Protein AF-A0A9E5UAR4-F1 (afdb_monomer)

Nearest PDB structures (foldseek):
  2pl2-assembly1_B  TM=8.193E-01  e=3.394E-01  Thermus thermophilus HB27
  6af0-assembly1_A  TM=6.473E-01  e=3.768E-01  Thermothelomyces thermophilus ATCC 42464
  6gmh-assembly1_Q  TM=7.223E-01  e=1.320E+00  Homo sapiens
  7xn7-assembly1_q  TM=6.715E-01  e=1.189E+00  Komagataella phaffii
  8bda-assembly1_E  TM=6.659E-01  e=5.406E+00  Chlamydomonas reinhardtii

Structure (mmCIF, N/CA/C/O backbone):
data_AF-A0A9E5UAR4-F1
#
_entry.id   AF-A0A9E5UAR4-F1
#
loop_
_atom_site.group_PDB
_atom_site.id
_atom_site.type_symbol
_atom_site.label_atom_id
_atom_site.label_alt_id
_atom_site.label_comp_id
_atom_site.label_asym_id
_atom_site.label_entity_id
_atom_site.label_seq_id
_atom_site.pdbx_PDB_ins_code
_atom_site.Cartn_x
_atom_site.Cartn_y
_atom_site.Cartn_z
_atom_site.occupancy
_atom_site.B_iso_or_equiv
_atom_site.auth_seq_id
_atom_site.auth_comp_id
_atom_site.auth_asym_id
_atom_site.auth_atom_id
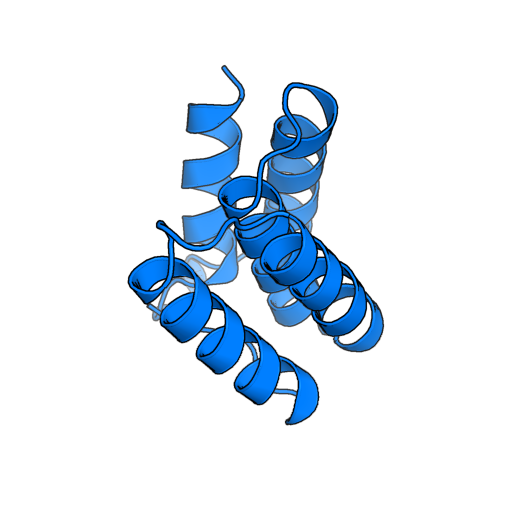_atom_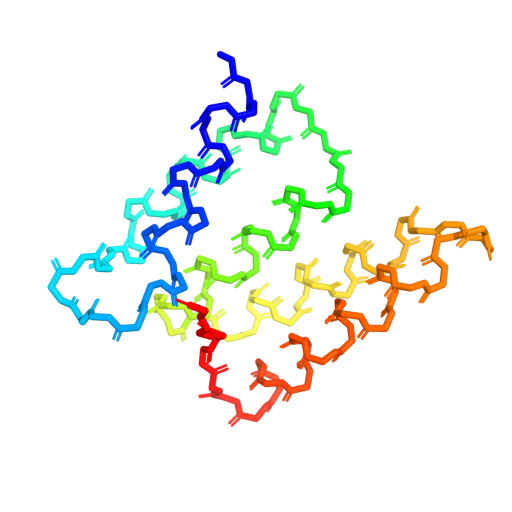site.pdbx_PDB_model_num
ATOM 1 N N . ASP A 1 1 ? 6.599 0.097 -18.003 1.00 87.50 1 ASP A N 1
ATOM 2 C CA . ASP A 1 1 ? 7.475 0.520 -16.909 1.00 87.50 1 ASP A CA 1
ATOM 3 C C . ASP A 1 1 ? 6.715 0.332 -15.601 1.00 87.50 1 ASP A C 1
ATOM 5 O O . ASP A 1 1 ? 5.673 0.969 -15.469 1.00 87.50 1 ASP A O 1
ATOM 9 N N . PRO A 1 2 ? 7.108 -0.622 -14.738 1.00 90.25 2 PRO A N 1
ATOM 10 C CA . PRO A 1 2 ? 6.403 -0.896 -13.486 1.00 90.25 2 PRO A CA 1
ATOM 11 C C . PRO A 1 2 ? 6.385 0.303 -12.533 1.00 90.25 2 PRO A C 1
ATOM 13 O O . PRO A 1 2 ? 5.361 0.523 -11.896 1.00 90.25 2 PRO A O 1
ATOM 16 N N . GLN A 1 3 ? 7.436 1.127 -12.522 1.00 95.81 3 GLN A N 1
ATOM 17 C CA . GLN A 1 3 ? 7.500 2.315 -11.674 1.00 95.81 3 GLN A CA 1
ATOM 18 C C . GLN A 1 3 ? 6.426 3.335 -12.063 1.00 95.81 3 GLN A C 1
ATOM 20 O O . GLN A 1 3 ? 5.627 3.731 -11.227 1.00 95.81 3 GLN A O 1
ATOM 25 N N . ALA A 1 4 ? 6.303 3.660 -13.353 1.00 95.88 4 ALA A N 1
ATOM 26 C CA . ALA A 1 4 ? 5.260 4.575 -13.823 1.00 95.88 4 ALA A CA 1
ATOM 27 C C . ALA A 1 4 ? 3.826 4.077 -13.539 1.00 95.88 4 ALA A 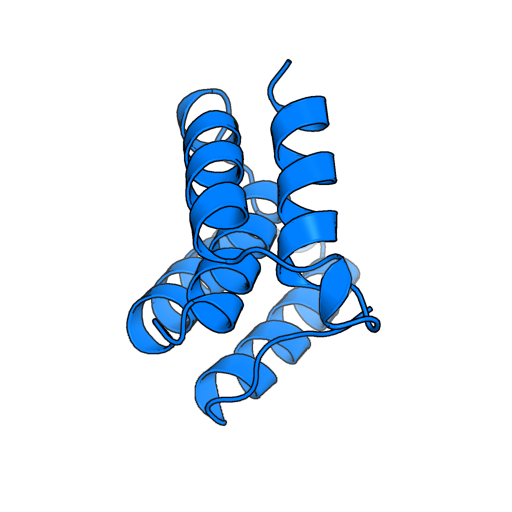C 1
ATOM 29 O O . ALA A 1 4 ? 2.921 4.885 -13.342 1.00 95.88 4 ALA A O 1
ATOM 30 N N . HIS A 1 5 ? 3.600 2.754 -13.528 1.00 94.50 5 HIS A N 1
ATOM 31 C CA . HIS A 1 5 ? 2.303 2.198 -13.119 1.00 94.50 5 HIS A CA 1
ATOM 32 C C . HIS A 1 5 ? 2.091 2.369 -11.613 1.00 94.50 5 HIS A C 1
ATOM 34 O O . HIS A 1 5 ? 0.996 2.734 -11.200 1.00 94.50 5 HIS A O 1
ATOM 40 N N . ASN A 1 6 ? 3.131 2.135 -10.814 1.00 97.81 6 ASN A N 1
ATOM 41 C CA . ASN A 1 6 ? 3.083 2.313 -9.372 1.00 97.81 6 ASN A CA 1
ATOM 42 C C . ASN A 1 6 ? 2.790 3.765 -8.981 1.00 97.81 6 ASN A C 1
ATOM 44 O O . ASN A 1 6 ? 1.841 4.017 -8.251 1.00 97.81 6 ASN A O 1
ATOM 48 N N . ASP A 1 7 ? 3.549 4.720 -9.515 1.00 96.75 7 ASP A N 1
ATOM 49 C CA . ASP A 1 7 ? 3.425 6.136 -9.152 1.00 96.75 7 ASP A CA 1
ATOM 50 C C . ASP A 1 7 ? 2.030 6.678 -9.499 1.00 96.75 7 ASP A C 1
ATOM 52 O O . ASP A 1 7 ? 1.422 7.420 -8.727 1.00 96.75 7 ASP A O 1
ATOM 56 N N . TYR A 1 8 ? 1.478 6.254 -10.642 1.00 97.31 8 TYR A N 1
ATOM 57 C CA . TYR A 1 8 ? 0.116 6.620 -11.020 1.00 97.31 8 TYR A CA 1
ATOM 58 C C . TYR A 1 8 ? -0.938 5.945 -10.134 1.00 97.31 8 TYR A C 1
ATOM 60 O O . TYR A 1 8 ? -1.925 6.579 -9.769 1.00 97.31 8 TYR A O 1
ATOM 68 N N . ALA A 1 9 ? -0.729 4.683 -9.747 1.00 97.94 9 ALA A N 1
ATOM 69 C CA . ALA A 1 9 ? -1.619 3.991 -8.821 1.00 97.94 9 ALA A CA 1
ATOM 70 C C . ALA A 1 9 ? -1.628 4.635 -7.429 1.00 97.94 9 ALA A C 1
ATOM 72 O O . ALA A 1 9 ? -2.703 4.773 -6.849 1.00 97.94 9 ALA A O 1
ATOM 73 N N . TRP A 1 10 ? -0.465 5.060 -6.924 1.00 98.12 10 TRP A N 1
ATOM 74 C CA . TRP A 1 10 ? -0.349 5.774 -5.651 1.00 98.12 10 TRP A CA 1
ATOM 75 C C . TRP A 1 10 ? -1.186 7.048 -5.677 1.00 98.12 10 TRP A C 1
ATOM 77 O O . TRP A 1 10 ? -2.091 7.196 -4.861 1.00 98.12 10 TRP A O 1
ATOM 87 N N . LEU A 1 11 ? -0.987 7.893 -6.696 1.00 97.25 11 LEU A N 1
ATOM 88 C CA . LEU A 1 11 ? -1.750 9.130 -6.880 1.00 97.25 11 LEU A CA 1
ATOM 89 C C . LEU A 1 11 ? -3.265 8.877 -6.871 1.00 97.25 11 LEU A C 1
ATOM 91 O O . LEU A 1 11 ? -4.009 9.545 -6.162 1.00 97.25 11 LEU A O 1
ATOM 95 N N . LEU A 1 12 ? -3.731 7.881 -7.626 1.00 97.81 12 LEU A N 1
ATOM 96 C CA . LEU A 1 12 ? -5.154 7.544 -7.702 1.00 97.81 12 LEU A CA 1
ATOM 97 C C . LEU A 1 12 ? -5.719 6.976 -6.388 1.00 97.81 12 LEU A C 1
ATOM 99 O O . LEU A 1 12 ? -6.936 6.995 -6.200 1.00 97.81 12 LEU A O 1
ATOM 103 N N . ALA A 1 13 ? -4.876 6.445 -5.503 1.00 9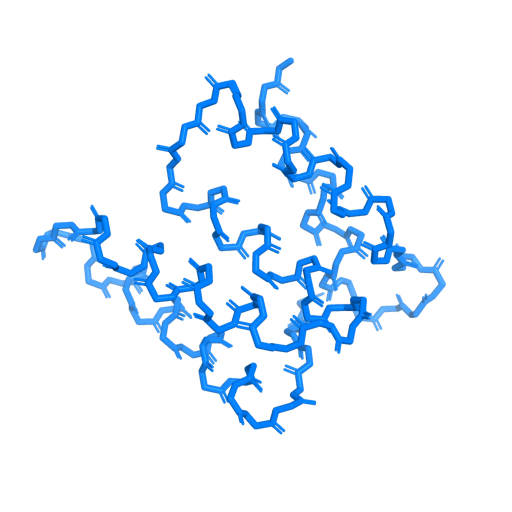7.62 13 ALA A N 1
ATOM 104 C CA . ALA A 1 13 ? -5.291 5.848 -4.239 1.00 97.62 13 ALA A CA 1
ATOM 105 C C . ALA A 1 13 ? -5.268 6.843 -3.070 1.00 97.62 13 ALA A C 1
ATOM 107 O O . ALA A 1 13 ? -6.171 6.816 -2.231 1.00 97.62 13 ALA A O 1
ATOM 108 N N . THR A 1 14 ? -4.251 7.704 -2.994 1.00 97.56 14 THR A N 1
ATOM 109 C CA . THR A 1 14 ? -3.922 8.447 -1.767 1.00 97.56 14 THR A CA 1
ATOM 110 C C . THR A 1 14 ? -4.190 9.945 -1.844 1.00 97.56 14 THR A C 1
ATOM 112 O O . THR A 1 14 ? -4.317 10.558 -0.792 1.00 97.56 14 THR A O 1
ATOM 115 N N . HIS A 1 15 ? -4.381 10.533 -3.029 1.00 95.88 15 HIS A N 1
ATOM 116 C CA . HIS A 1 15 ? -4.504 11.992 -3.163 1.00 95.88 15 HIS A CA 1
ATOM 117 C C . HIS A 1 15 ? -5.555 12.603 -2.214 1.00 95.88 15 HIS A C 1
ATOM 119 O O . HIS A 1 15 ? -6.667 12.081 -2.097 1.00 95.88 15 HIS A O 1
ATOM 125 N N . GLU A 1 16 ? -5.251 13.739 -1.575 1.00 93.00 16 GLU A N 1
ATOM 126 C CA . GLU A 1 16 ? -6.196 14.450 -0.691 1.00 93.00 16 GLU A CA 1
ATOM 127 C C . GLU A 1 16 ? -7.539 14.808 -1.372 1.00 93.00 16 GLU A C 1
ATOM 129 O O . GLU A 1 16 ? -8.621 14.560 -0.821 1.00 93.00 16 GLU A O 1
ATOM 134 N N . GLU A 1 17 ? -7.488 15.346 -2.595 1.00 93.44 17 GLU A N 1
ATOM 135 C CA . GLU A 1 17 ? -8.649 15.722 -3.409 1.00 93.44 17 GLU A CA 1
ATOM 136 C C . GLU A 1 17 ? -9.414 14.491 -3.915 1.00 93.44 17 GLU A C 1
ATOM 138 O O . GLU A 1 17 ? -8.863 13.594 -4.553 1.00 93.44 17 GLU A O 1
ATOM 143 N N . ALA A 1 18 ? -10.718 14.439 -3.641 1.00 90.81 18 ALA A N 1
ATOM 144 C CA . ALA A 1 18 ? -11.534 13.265 -3.945 1.00 90.81 18 ALA A CA 1
ATOM 145 C C . ALA A 1 18 ? -11.748 13.042 -5.443 1.00 90.81 18 ALA A C 1
ATOM 147 O O . ALA A 1 18 ? -11.920 11.909 -5.878 1.00 90.81 18 ALA A O 1
ATOM 148 N N . GLU A 1 19 ? -11.723 14.115 -6.221 1.00 93.94 19 GLU A N 1
ATOM 149 C CA . GLU A 1 19 ? -11.923 14.133 -7.664 1.00 93.94 19 GLU A CA 1
ATOM 150 C C . GLU A 1 19 ? -10.761 13.498 -8.434 1.00 93.94 19 GLU A C 1
ATOM 152 O O . GLU A 1 19 ? -10.931 13.111 -9.589 1.00 93.94 19 GLU A O 1
ATOM 157 N N . LEU A 1 20 ? -9.591 13.397 -7.800 1.00 92.00 20 LEU A N 1
ATOM 158 C CA . LEU A 1 20 ? -8.380 12.828 -8.384 1.00 92.00 20 LEU A CA 1
ATOM 159 C C . LEU A 1 20 ? -8.169 11.363 -7.992 1.00 92.00 20 LEU A C 1
ATOM 161 O O . LEU A 1 20 ? -7.277 10.713 -8.539 1.00 92.00 20 LEU A O 1
ATOM 165 N N . ARG A 1 21 ? -9.001 10.828 -7.091 1.00 96.69 21 ARG A N 1
ATOM 166 C CA . ARG A 1 21 ? -8.943 9.425 -6.685 1.00 96.69 21 ARG A CA 1
ATOM 167 C C . ARG A 1 21 ? -9.821 8.538 -7.557 1.00 96.69 21 ARG A C 1
ATOM 169 O O . ARG A 1 21 ? -10.953 8.876 -7.901 1.00 96.69 21 ARG A O 1
ATOM 176 N N . ASP A 1 22 ? -9.310 7.351 -7.851 1.00 97.75 22 ASP A N 1
ATOM 177 C CA . ASP A 1 22 ? -10.056 6.267 -8.484 1.00 97.75 22 ASP A CA 1
ATOM 178 C C . ASP A 1 22 ? -9.500 4.928 -7.995 1.00 97.75 22 ASP A C 1
ATOM 180 O O . ASP A 1 22 ? -8.556 4.379 -8.563 1.00 97.75 22 ASP A O 1
ATOM 184 N N . GLY A 1 23 ? -10.108 4.374 -6.943 1.00 96.50 23 GLY A N 1
ATOM 185 C CA . GLY A 1 23 ? -9.661 3.109 -6.355 1.00 96.50 23 GLY A CA 1
ATOM 186 C C . GLY A 1 23 ? -9.700 1.923 -7.324 1.00 96.50 23 GLY A C 1
ATOM 187 O O . GLY A 1 23 ? -8.887 1.010 -7.209 1.00 96.50 23 GLY A O 1
ATOM 188 N N . LYS A 1 24 ? -10.602 1.913 -8.317 1.00 97.75 24 LYS A N 1
ATOM 189 C CA . LYS A 1 24 ? -10.654 0.812 -9.296 1.00 97.75 24 LYS A CA 1
ATOM 190 C C . LYS A 1 24 ? -9.477 0.890 -10.252 1.00 97.75 24 LYS A C 1
ATOM 192 O O . LYS A 1 24 ? -8.835 -0.127 -10.514 1.00 97.75 24 LYS A O 1
ATOM 197 N N . LEU A 1 25 ? -9.201 2.087 -10.757 1.00 97.94 25 LEU A N 1
ATOM 198 C CA . LEU A 1 25 ? -8.085 2.314 -11.658 1.00 97.94 25 LEU A CA 1
ATOM 199 C C . LEU A 1 25 ? -6.744 2.164 -10.923 1.00 97.94 25 LEU A C 1
ATOM 201 O O . LEU A 1 25 ? -5.825 1.549 -11.462 1.00 97.94 25 LEU A O 1
ATOM 205 N N . ALA A 1 26 ? -6.659 2.618 -9.670 1.00 98.44 26 ALA A N 1
ATOM 206 C CA . ALA A 1 26 ? -5.498 2.415 -8.808 1.00 98.44 26 ALA A CA 1
ATOM 207 C C . ALA A 1 26 ? -5.148 0.926 -8.668 1.00 98.44 26 ALA A C 1
ATOM 209 O O . ALA A 1 26 ? -3.992 0.553 -8.857 1.00 98.44 26 ALA A O 1
ATOM 210 N N . ILE A 1 27 ? -6.143 0.058 -8.428 1.00 98.69 27 ILE A N 1
ATOM 211 C CA . ILE A 1 27 ? -5.931 -1.397 -8.350 1.00 98.69 27 ILE A CA 1
ATOM 212 C C . ILE A 1 27 ? -5.371 -1.932 -9.673 1.00 98.69 27 ILE A C 1
ATOM 214 O O . ILE A 1 27 ? -4.380 -2.657 -9.659 1.00 98.69 27 ILE A O 1
ATOM 218 N N . GLU A 1 28 ? -5.948 -1.550 -10.817 1.00 98.38 28 GLU A N 1
ATOM 219 C CA . GLU A 1 28 ? -5.490 -2.020 -12.134 1.00 98.38 28 GLU A CA 1
ATOM 220 C C . GLU A 1 28 ? -4.008 -1.692 -12.381 1.00 98.38 28 GLU A C 1
ATOM 222 O O . GLU A 1 28 ? -3.243 -2.532 -12.868 1.00 98.38 28 GLU A O 1
ATOM 227 N N . PHE A 1 29 ? -3.585 -0.470 -12.055 1.00 98.50 29 PHE A N 1
ATOM 228 C CA . PHE A 1 29 ? -2.199 -0.048 -12.234 1.00 98.50 29 PHE A CA 1
ATOM 229 C C . PHE A 1 29 ? -1.258 -0.675 -11.196 1.00 98.50 29 PHE A C 1
ATOM 231 O O . PHE A 1 29 ? -0.190 -1.162 -11.579 1.00 98.50 29 PHE A O 1
ATOM 238 N N . ALA A 1 30 ? -1.661 -0.755 -9.926 1.00 98.50 30 ALA A N 1
ATOM 239 C CA . ALA A 1 30 ? -0.863 -1.375 -8.870 1.00 98.50 30 ALA A CA 1
ATOM 240 C C . ALA A 1 30 ? -0.646 -2.878 -9.117 1.00 98.50 30 ALA A C 1
ATOM 242 O O . ALA A 1 30 ? 0.482 -3.364 -9.037 1.00 98.50 30 ALA A O 1
ATOM 243 N N . GLU A 1 31 ? -1.685 -3.622 -9.515 1.00 98.25 31 GLU A N 1
ATOM 244 C CA . GLU A 1 31 ? -1.568 -5.042 -9.875 1.00 98.25 31 GLU A CA 1
ATOM 245 C C . GLU A 1 31 ? -0.605 -5.247 -11.052 1.00 98.25 31 GLU A C 1
ATOM 247 O O . GLU A 1 31 ? 0.199 -6.182 -11.048 1.00 98.25 31 GLU A O 1
ATOM 252 N N . ARG A 1 32 ? -0.631 -4.352 -12.051 1.00 97.94 32 ARG A N 1
ATOM 253 C CA . ARG A 1 32 ? 0.325 -4.380 -13.169 1.00 97.94 32 ARG A CA 1
ATOM 254 C C . ARG A 1 32 ? 1.756 -4.117 -12.717 1.00 97.94 32 ARG A C 1
ATOM 256 O O . ARG A 1 32 ? 2.652 -4.773 -13.246 1.00 97.94 32 ARG A O 1
ATOM 263 N N . ALA A 1 33 ? 1.982 -3.193 -11.784 1.00 98.19 33 ALA A N 1
ATOM 264 C CA . ALA A 1 33 ? 3.307 -2.945 -11.221 1.00 98.19 33 ALA A CA 1
ATOM 265 C C . ALA A 1 33 ? 3.818 -4.194 -10.482 1.00 98.19 33 ALA A C 1
ATOM 267 O O . ALA A 1 33 ? 4.858 -4.737 -10.857 1.00 98.19 33 ALA A O 1
ATOM 268 N N . VAL A 1 34 ? 3.020 -4.731 -9.550 1.00 98.19 34 VAL A N 1
ATOM 269 C CA . VAL A 1 34 ? 3.346 -5.925 -8.746 1.00 98.19 34 VAL A CA 1
ATOM 270 C C . VAL A 1 34 ? 3.580 -7.171 -9.607 1.00 98.19 34 VAL A C 1
ATOM 272 O O . VAL A 1 34 ? 4.468 -7.973 -9.319 1.00 98.19 34 VAL A O 1
ATOM 275 N N . ALA A 1 35 ? 2.808 -7.353 -10.683 1.00 97.56 35 ALA A N 1
ATOM 276 C CA . ALA A 1 35 ? 2.969 -8.485 -11.598 1.00 97.56 35 ALA A CA 1
ATOM 277 C C . ALA A 1 35 ? 4.275 -8.429 -12.407 1.00 97.56 35 ALA A C 1
ATOM 279 O O . ALA A 1 35 ? 4.734 -9.454 -12.914 1.00 97.56 35 ALA A O 1
ATOM 280 N N . ARG A 1 36 ? 4.855 -7.238 -12.577 1.00 97.44 36 ARG A N 1
ATOM 281 C CA . ARG A 1 36 ? 6.130 -7.044 -13.278 1.00 97.44 36 ARG A CA 1
ATOM 282 C C . ARG A 1 36 ? 7.310 -7.114 -12.331 1.00 97.44 36 ARG A C 1
ATOM 284 O O . ARG A 1 36 ? 8.318 -7.715 -12.686 1.00 97.44 36 ARG A O 1
ATOM 291 N N . GLU A 1 37 ? 7.170 -6.528 -11.154 1.00 97.19 37 GLU A N 1
ATOM 292 C CA . GLU A 1 37 ? 8.174 -6.559 -10.108 1.00 97.19 37 GLU A CA 1
ATOM 293 C C . GLU A 1 37 ? 7.474 -6.514 -8.757 1.00 97.19 37 GLU A C 1
ATOM 295 O O . GLU A 1 37 ? 6.619 -5.672 -8.513 1.00 97.19 37 GLU A O 1
ATOM 300 N N . ARG A 1 38 ? 7.818 -7.435 -7.863 1.00 97.19 38 ARG A N 1
ATOM 301 C CA . ARG A 1 38 ? 7.185 -7.509 -6.551 1.00 97.19 38 ARG A CA 1
ATOM 302 C C . ARG A 1 38 ? 8.133 -6.932 -5.511 1.00 97.19 38 ARG A C 1
ATOM 304 O O . ARG A 1 38 ? 9.061 -7.618 -5.093 1.00 97.19 38 ARG A O 1
ATOM 311 N N . THR A 1 39 ? 7.884 -5.693 -5.099 1.00 97.75 39 THR A N 1
ATOM 312 C CA . THR A 1 39 ? 8.639 -4.976 -4.059 1.00 97.75 39 THR A CA 1
ATOM 313 C C . THR A 1 39 ? 7.726 -4.614 -2.887 1.00 97.75 39 THR A C 1
ATOM 315 O O . THR A 1 39 ? 6.502 -4.624 -3.031 1.00 97.75 39 THR A O 1
ATOM 318 N N . ALA A 1 40 ? 8.306 -4.280 -1.729 1.00 98.19 40 ALA A N 1
ATOM 319 C CA . ALA A 1 40 ? 7.531 -3.794 -0.587 1.00 98.19 40 ALA A CA 1
ATOM 320 C C . ALA A 1 40 ? 6.748 -2.517 -0.942 1.00 98.19 40 ALA A C 1
ATOM 322 O O . ALA A 1 40 ? 5.551 -2.452 -0.691 1.00 98.19 40 ALA A O 1
ATOM 323 N N . THR A 1 41 ? 7.383 -1.562 -1.627 1.00 98.00 41 THR A N 1
ATOM 324 C CA . THR A 1 41 ? 6.753 -0.307 -2.074 1.00 98.00 41 THR A CA 1
ATOM 325 C C . THR A 1 41 ? 5.577 -0.537 -3.025 1.00 98.00 41 THR A C 1
ATOM 327 O O . THR A 1 41 ? 4.553 0.129 -2.920 1.00 98.00 41 THR A O 1
ATOM 330 N N . TYR A 1 42 ? 5.671 -1.504 -3.943 1.00 98.62 42 TYR A N 1
ATOM 331 C CA . TYR A 1 42 ? 4.565 -1.755 -4.876 1.00 98.62 42 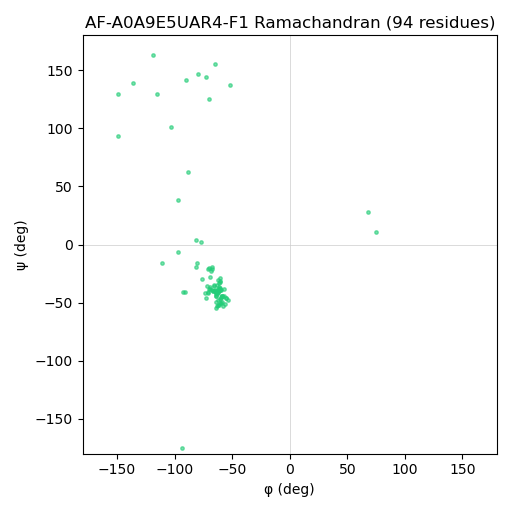TYR A CA 1
ATOM 332 C C . TYR A 1 42 ? 3.405 -2.496 -4.211 1.00 98.62 42 TYR A C 1
ATOM 334 O O . TYR A 1 42 ? 2.246 -2.302 -4.578 1.00 98.62 42 TYR A O 1
ATOM 342 N N . LEU A 1 43 ? 3.694 -3.328 -3.206 1.00 98.81 43 LEU A N 1
ATOM 343 C CA . LEU A 1 43 ? 2.653 -3.926 -2.374 1.00 98.81 43 LEU A CA 1
ATOM 344 C C . LEU A 1 43 ? 1.974 -2.890 -1.477 1.00 98.81 43 LEU A C 1
ATOM 346 O O . LEU A 1 43 ? 0.761 -2.962 -1.318 1.00 98.81 43 LEU A O 1
ATOM 350 N N . ASP A 1 44 ? 2.714 -1.913 -0.959 1.00 98.81 44 ASP A N 1
ATOM 351 C CA . ASP A 1 44 ? 2.149 -0.783 -0.216 1.00 98.81 44 ASP A CA 1
ATOM 352 C C . ASP A 1 44 ? 1.169 0.029 -1.066 1.00 98.81 44 ASP A C 1
ATOM 354 O O . ASP A 1 44 ? 0.029 0.275 -0.673 1.00 98.81 44 ASP A O 1
ATOM 358 N N . THR A 1 45 ? 1.559 0.338 -2.304 1.00 98.75 45 THR A N 1
ATOM 359 C CA . THR A 1 45 ? 0.674 1.018 -3.257 1.00 98.75 45 THR A CA 1
ATOM 360 C C . THR A 1 45 ? -0.568 0.186 -3.584 1.00 98.75 45 THR A C 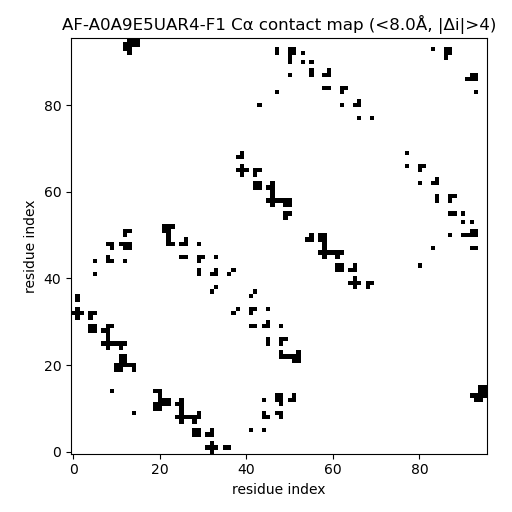1
ATOM 362 O O . THR A 1 45 ? -1.679 0.716 -3.646 1.00 98.75 45 THR A O 1
ATOM 365 N N . LEU A 1 46 ? -0.423 -1.133 -3.744 1.00 98.88 46 LEU A N 1
ATOM 366 C CA . LEU A 1 46 ? -1.567 -2.022 -3.947 1.00 98.88 46 LEU A CA 1
ATOM 367 C C . LEU A 1 46 ? -2.491 -2.064 -2.718 1.00 98.88 46 LEU A C 1
ATOM 369 O O . LEU A 1 46 ? -3.712 -2.075 -2.872 1.00 98.88 46 LEU A O 1
ATOM 373 N N . ALA A 1 47 ? -1.934 -2.053 -1.507 1.00 98.88 47 ALA A N 1
ATOM 374 C CA . ALA A 1 47 ? -2.712 -1.987 -0.278 1.00 98.88 47 ALA A CA 1
ATOM 375 C C . ALA A 1 47 ? -3.495 -0.669 -0.173 1.00 98.88 47 ALA A C 1
ATOM 377 O O . ALA A 1 47 ? -4.695 -0.700 0.105 1.00 98.88 47 ALA A O 1
ATOM 378 N N . ALA A 1 48 ? -2.862 0.465 -0.485 1.00 98.75 48 ALA A N 1
ATOM 379 C CA . ALA A 1 48 ? -3.524 1.767 -0.550 1.00 98.75 48 ALA A CA 1
ATOM 380 C C . ALA A 1 48 ? -4.677 1.770 -1.567 1.00 98.75 48 ALA A C 1
ATOM 382 O O . ALA A 1 48 ? -5.782 2.218 -1.257 1.00 98.75 48 ALA A O 1
ATOM 383 N N . ALA A 1 49 ? -4.461 1.193 -2.753 1.00 98.81 49 ALA A N 1
ATOM 384 C CA . ALA A 1 49 ? -5.486 1.070 -3.786 1.00 98.81 49 ALA A CA 1
ATOM 385 C C . ALA A 1 49 ? -6.681 0.208 -3.334 1.00 98.81 49 ALA A C 1
ATOM 387 O O . ALA A 1 49 ? -7.839 0.564 -3.570 1.00 98.81 49 ALA A O 1
ATOM 388 N N . TYR A 1 50 ? -6.426 -0.904 -2.635 1.00 98.81 50 TYR A N 1
ATOM 389 C CA . TYR A 1 50 ? -7.491 -1.708 -2.033 1.00 98.81 50 TYR A CA 1
ATOM 390 C C . TYR A 1 50 ? -8.258 -0.945 -0.954 1.00 98.81 50 TYR A C 1
ATOM 392 O O . TYR A 1 50 ? -9.490 -1.012 -0.931 1.00 98.81 50 TYR A O 1
ATOM 400 N N . ALA A 1 51 ? -7.564 -0.194 -0.098 1.00 98.69 51 ALA A N 1
ATOM 401 C CA . ALA A 1 51 ? -8.195 0.616 0.934 1.00 98.69 51 ALA A CA 1
ATOM 402 C C . ALA A 1 51 ? -9.089 1.711 0.327 1.00 98.69 51 ALA A C 1
ATOM 404 O O . ALA A 1 51 ? -10.219 1.887 0.783 1.00 98.69 51 ALA A O 1
ATOM 405 N N . GLU A 1 52 ? -8.647 2.378 -0.745 1.00 98.31 52 GLU A N 1
ATOM 406 C CA . GLU A 1 52 ? -9.464 3.365 -1.467 1.00 98.31 52 GLU A CA 1
ATOM 407 C C . GLU A 1 52 ? -10.732 2.748 -2.067 1.00 98.31 52 GLU A C 1
ATOM 409 O O . GLU A 1 52 ? -11.804 3.349 -2.042 1.00 98.31 52 GLU A O 1
ATOM 414 N N . ALA A 1 53 ? -10.649 1.508 -2.549 1.00 98.12 53 ALA A N 1
ATOM 415 C CA . ALA A 1 53 ? -11.805 0.766 -3.043 1.00 98.12 53 ALA A CA 1
ATOM 416 C C . ALA A 1 53 ? -12.702 0.182 -1.926 1.00 98.12 53 ALA A C 1
ATOM 418 O O . ALA A 1 53 ? -13.668 -0.522 -2.229 1.00 98.12 53 ALA A O 1
ATOM 419 N N . GLY A 1 54 ? -12.390 0.428 -0.648 1.00 98.06 54 GLY A N 1
ATOM 420 C CA . GLY A 1 54 ? -13.115 -0.106 0.511 1.00 98.06 54 GLY A CA 1
ATOM 421 C C . GLY A 1 54 ? -12.846 -1.586 0.804 1.00 98.06 54 GLY A C 1
ATOM 422 O O . GLY A 1 54 ? -13.535 -2.190 1.626 1.00 98.06 54 GLY A O 1
ATOM 423 N N . ARG A 1 55 ? -11.849 -2.190 0.149 1.00 98.62 55 ARG A N 1
ATOM 424 C CA . ARG A 1 55 ? -11.426 -3.588 0.328 1.00 98.62 55 ARG A CA 1
ATOM 425 C C . ARG A 1 55 ? -10.385 -3.685 1.447 1.00 98.62 55 ARG A C 1
ATOM 427 O O . ARG A 1 55 ? -9.239 -4.058 1.215 1.00 98.62 55 ARG A O 1
ATOM 434 N N . PHE A 1 56 ? -10.775 -3.318 2.666 1.00 98.56 56 PHE A N 1
ATOM 435 C CA . PHE A 1 56 ? -9.837 -3.206 3.790 1.00 98.56 56 PHE A CA 1
ATOM 436 C C . PHE A 1 56 ? -9.174 -4.527 4.192 1.00 98.56 56 PHE A C 1
ATOM 438 O O . PHE A 1 56 ? -7.996 -4.515 4.532 1.00 98.56 56 PHE A O 1
ATOM 445 N N . ASP A 1 57 ? -9.871 -5.662 4.098 1.00 98.69 57 ASP A N 1
ATOM 446 C CA . ASP A 1 57 ? -9.266 -6.969 4.399 1.00 98.69 57 ASP A CA 1
ATOM 447 C C . ASP A 1 57 ? -8.107 -7.290 3.436 1.00 98.69 57 ASP A C 1
ATOM 449 O O . ASP A 1 57 ? -7.037 -7.737 3.860 1.00 98.69 57 ASP A O 1
ATOM 453 N N . ASP A 1 58 ? -8.287 -6.988 2.144 1.00 98.69 58 ASP A N 1
ATOM 454 C CA . ASP A 1 58 ? -7.240 -7.143 1.131 1.00 98.69 58 ASP A CA 1
ATOM 455 C C . ASP A 1 58 ? -6.094 -6.147 1.356 1.00 98.69 58 ASP A C 1
ATOM 457 O O . ASP A 1 58 ? -4.924 -6.514 1.219 1.00 98.69 58 ASP A O 1
ATOM 461 N N . ALA A 1 59 ? -6.415 -4.905 1.740 1.00 98.81 59 ALA A N 1
ATOM 462 C CA . ALA A 1 59 ? -5.428 -3.880 2.070 1.00 98.81 59 ALA A CA 1
ATOM 463 C C . ALA A 1 59 ? -4.538 -4.313 3.243 1.00 98.81 59 ALA A C 1
ATOM 465 O O . ALA A 1 59 ? -3.316 -4.311 3.118 1.00 98.81 59 ALA A O 1
ATOM 466 N N . VAL A 1 60 ? -5.135 -4.768 4.348 1.00 98.88 60 VAL A N 1
ATOM 467 C CA . VAL A 1 60 ? -4.414 -5.263 5.531 1.00 98.88 60 VAL A CA 1
ATOM 468 C C . VAL A 1 60 ? -3.522 -6.446 5.164 1.00 98.88 60 VAL A C 1
ATOM 470 O O . VAL A 1 60 ? -2.327 -6.422 5.454 1.00 98.88 60 VAL A O 1
ATOM 473 N N . SER A 1 61 ? -4.063 -7.453 4.469 1.00 98.81 61 SER A N 1
ATOM 474 C CA . SER A 1 61 ? -3.282 -8.634 4.085 1.00 98.81 61 SER A CA 1
ATOM 475 C C . SER A 1 61 ? -2.117 -8.290 3.153 1.00 98.81 61 SER A C 1
ATOM 477 O O . SER A 1 61 ? -1.030 -8.860 3.274 1.00 98.81 61 SER A O 1
ATOM 479 N N . THR A 1 62 ? -2.320 -7.357 2.222 1.00 98.81 62 THR A N 1
ATOM 480 C CA . THR A 1 62 ? -1.279 -6.921 1.281 1.00 98.81 62 THR A CA 1
ATOM 481 C C . THR A 1 62 ? -0.203 -6.101 1.993 1.00 98.81 62 THR A C 1
ATOM 483 O O . THR A 1 62 ? 0.987 -6.325 1.766 1.00 98.81 62 THR A O 1
ATOM 486 N N . GLN A 1 63 ? -0.597 -5.225 2.917 1.00 98.81 63 GLN A N 1
ATOM 487 C CA . GLN A 1 63 ? 0.321 -4.394 3.690 1.00 98.81 63 GLN A CA 1
ATOM 488 C C . GLN A 1 63 ? 1.201 -5.221 4.636 1.00 98.81 63 GLN A C 1
ATOM 490 O O . GLN A 1 63 ? 2.406 -4.996 4.740 1.00 98.81 63 GLN A O 1
ATOM 495 N N . GLU A 1 64 ? 0.634 -6.240 5.282 1.00 98.75 64 GLU A N 1
ATOM 496 C CA . GLU A 1 64 ? 1.399 -7.183 6.105 1.00 98.75 64 GLU A CA 1
ATOM 497 C C . GLU A 1 64 ? 2.457 -7.929 5.277 1.00 98.75 64 GLU A C 1
ATOM 499 O O . GLU A 1 64 ? 3.581 -8.130 5.743 1.00 98.75 64 GLU A O 1
ATOM 504 N N . GLN A 1 65 ? 2.141 -8.283 4.025 1.00 98.69 65 GLN A N 1
ATOM 505 C CA . GLN A 1 65 ? 3.118 -8.866 3.101 1.00 98.69 65 GLN A CA 1
ATOM 506 C C . GLN A 1 65 ? 4.218 -7.866 2.728 1.00 98.69 65 GLN A C 1
ATOM 508 O O . GLN A 1 65 ? 5.379 -8.267 2.666 1.00 98.69 65 GLN A O 1
ATOM 513 N N . ALA A 1 66 ? 3.884 -6.590 2.508 1.00 98.56 66 ALA A N 1
ATOM 514 C CA . ALA A 1 66 ? 4.862 -5.540 2.219 1.00 98.56 66 ALA A CA 1
ATOM 515 C C . ALA A 1 66 ? 5.880 -5.399 3.365 1.00 98.56 66 ALA A C 1
ATOM 517 O O . ALA A 1 66 ? 7.088 -5.491 3.147 1.00 98.56 66 ALA A O 1
ATOM 518 N N . ILE A 1 67 ? 5.394 -5.297 4.606 1.00 98.62 67 ILE A N 1
ATOM 519 C CA . ILE A 1 67 ? 6.221 -5.203 5.819 1.00 98.62 67 ILE A CA 1
ATOM 520 C C . ILE A 1 67 ? 7.099 -6.448 6.004 1.00 98.62 67 ILE A C 1
ATOM 522 O O . ILE A 1 67 ? 8.255 -6.341 6.427 1.00 98.62 67 ILE A O 1
ATOM 526 N N . ALA A 1 68 ? 6.576 -7.637 5.695 1.00 98.19 68 ALA A N 1
ATOM 527 C CA . ALA A 1 68 ? 7.312 -8.894 5.819 1.00 98.19 68 ALA A CA 1
ATOM 528 C C . ALA A 1 68 ? 8.477 -9.029 4.820 1.00 98.19 68 ALA A C 1
ATOM 530 O O . ALA A 1 68 ? 9.378 -9.833 5.055 1.00 98.19 68 ALA A O 1
ATOM 531 N N . MET A 1 69 ? 8.480 -8.261 3.723 1.00 97.31 69 MET A N 1
ATOM 532 C CA . MET A 1 69 ? 9.562 -8.274 2.729 1.00 97.31 69 MET A CA 1
ATOM 533 C C . MET A 1 69 ? 10.768 -7.418 3.123 1.00 97.31 69 MET A C 1
ATOM 535 O O . MET A 1 69 ? 11.853 -7.624 2.580 1.00 97.31 69 MET A O 1
ATOM 539 N N . LEU A 1 70 ? 10.590 -6.479 4.050 1.00 97.62 70 LEU A N 1
ATOM 540 C CA . LEU A 1 70 ? 11.652 -5.573 4.467 1.00 97.62 70 LEU A CA 1
ATOM 541 C C . LEU A 1 70 ? 12.704 -6.286 5.324 1.00 97.62 70 LEU A C 1
ATOM 543 O O . LEU A 1 70 ? 12.377 -7.121 6.173 1.00 97.62 70 LEU A O 1
ATOM 547 N N . ASN A 1 71 ? 13.963 -5.894 5.162 1.00 95.88 71 ASN A N 1
ATOM 548 C CA . ASN A 1 71 ? 15.088 -6.335 5.980 1.00 95.88 71 ASN A CA 1
ATOM 549 C C . ASN A 1 71 ? 15.362 -5.372 7.158 1.00 95.88 71 ASN A C 1
ATOM 551 O O . ASN A 1 71 ? 14.594 -4.445 7.425 1.00 95.88 71 ASN A O 1
ATOM 555 N N . GLU A 1 72 ? 16.430 -5.627 7.922 1.00 93.94 72 GLU A N 1
ATOM 556 C CA . GLU A 1 72 ? 16.770 -4.829 9.108 1.00 93.94 72 GLU A CA 1
ATOM 557 C C . GLU A 1 72 ? 17.273 -3.413 8.793 1.00 93.94 72 GLU A C 1
ATOM 559 O O . GLU A 1 72 ? 17.193 -2.556 9.667 1.00 93.94 72 GLU A O 1
ATOM 564 N N . ALA A 1 73 ? 17.768 -3.147 7.583 1.00 96.25 73 ALA A N 1
ATOM 565 C CA . ALA A 1 73 ? 18.239 -1.824 7.176 1.00 96.25 73 ALA A CA 1
ATOM 566 C C . ALA A 1 73 ? 17.092 -0.878 6.772 1.00 96.25 73 ALA A C 1
ATOM 568 O O . ALA A 1 73 ? 17.283 0.332 6.731 1.00 96.25 73 ALA A O 1
ATOM 569 N N . GLU A 1 74 ? 15.896 -1.411 6.514 1.00 96.81 74 GLU A N 1
ATOM 570 C CA . GLU A 1 74 ? 14.729 -0.673 6.010 1.00 96.81 74 GLU A CA 1
ATOM 571 C C . GLU A 1 74 ? 13.767 -0.271 7.146 1.00 96.81 74 GLU A C 1
ATOM 573 O O . GLU A 1 74 ? 12.550 -0.359 7.006 1.00 96.81 74 GLU A O 1
ATOM 578 N N . GLN A 1 75 ? 14.295 0.128 8.312 1.00 95.75 75 GLN A N 1
ATOM 579 C CA . GLN A 1 75 ? 13.462 0.438 9.490 1.00 95.75 75 GLN A CA 1
ATOM 580 C C . GLN A 1 75 ? 12.556 1.654 9.295 1.00 95.75 75 GLN A C 1
ATOM 582 O O . GLN A 1 75 ? 11.446 1.660 9.816 1.00 95.75 75 GLN A O 1
ATOM 587 N N . GLU A 1 76 ? 13.024 2.667 8.566 1.00 97.25 76 GLU A N 1
ATOM 588 C CA . GLU A 1 76 ? 12.244 3.876 8.281 1.00 97.25 76 GLU A CA 1
ATOM 589 C C . GLU A 1 76 ? 11.013 3.530 7.439 1.00 97.25 76 GLU A C 1
ATOM 591 O O . GLU A 1 76 ? 9.888 3.704 7.903 1.00 97.25 76 GLU A O 1
ATOM 596 N N . LEU A 1 77 ? 11.227 2.865 6.297 1.00 97.25 77 LEU A N 1
ATOM 597 C CA . LEU A 1 77 ? 10.146 2.349 5.456 1.00 97.25 77 LEU A CA 1
ATOM 598 C C . LEU A 1 77 ? 9.228 1.389 6.229 1.00 97.25 77 LEU A C 1
ATOM 600 O O . LEU A 1 77 ? 8.014 1.423 6.072 1.00 97.25 77 LEU A O 1
ATOM 604 N N . ARG A 1 78 ? 9.768 0.542 7.117 1.00 98.38 78 ARG A N 1
ATOM 605 C CA . ARG A 1 78 ? 8.942 -0.326 7.974 1.00 98.38 78 ARG A CA 1
ATOM 606 C C . ARG A 1 78 ? 7.997 0.475 8.869 1.00 98.38 78 ARG A C 1
ATOM 608 O O . ARG A 1 78 ? 6.876 0.020 9.087 1.00 98.38 78 ARG A O 1
ATOM 615 N N . GLY A 1 79 ? 8.455 1.608 9.402 1.00 98.06 79 GLY A N 1
ATOM 616 C CA . GLY A 1 79 ? 7.642 2.524 10.198 1.00 98.06 79 GLY A CA 1
ATOM 617 C C . GLY A 1 79 ? 6.486 3.097 9.385 1.00 98.06 79 GLY A C 1
ATOM 618 O O . GLY A 1 79 ? 5.337 2.935 9.783 1.00 98.06 79 GLY A O 1
ATOM 619 N N . GLU A 1 80 ? 6.782 3.651 8.210 1.00 97.94 80 GLU A N 1
ATOM 620 C CA . GLU A 1 80 ? 5.782 4.201 7.281 1.00 97.94 80 GLU A CA 1
ATOM 621 C C . GLU A 1 80 ? 4.722 3.153 6.904 1.00 97.94 80 GLU A C 1
ATOM 623 O O . GLU A 1 80 ? 3.522 3.351 7.100 1.00 97.94 80 GLU A O 1
ATOM 628 N N . LEU A 1 81 ? 5.160 1.962 6.476 1.00 98.56 81 LEU A N 1
ATOM 629 C CA . LEU A 1 81 ? 4.250 0.872 6.120 1.00 98.56 81 LEU A CA 1
ATOM 630 C C . LEU A 1 81 ? 3.370 0.424 7.300 1.00 98.56 81 LEU A C 1
ATOM 632 O O . LEU A 1 81 ? 2.241 -0.030 7.085 1.00 98.56 81 LEU A O 1
ATOM 636 N N . ALA A 1 82 ? 3.873 0.504 8.534 1.00 98.50 82 ALA A N 1
ATOM 637 C CA . ALA A 1 82 ? 3.103 0.172 9.729 1.00 98.50 82 ALA A CA 1
ATOM 638 C C . ALA A 1 82 ? 2.029 1.229 10.036 1.00 98.50 82 ALA A C 1
ATOM 640 O O . ALA A 1 82 ? 0.923 0.863 10.433 1.00 98.50 82 ALA A O 1
ATOM 641 N N . GLU A 1 83 ? 2.303 2.512 9.790 1.00 98.44 83 GLU A N 1
ATOM 642 C CA . GLU A 1 83 ? 1.301 3.579 9.914 1.00 98.44 83 GLU A CA 1
ATOM 643 C C . GLU A 1 83 ? 0.158 3.395 8.906 1.00 98.44 83 GLU A C 1
ATOM 645 O O . GLU A 1 83 ? -1.020 3.475 9.277 1.00 98.44 83 GLU A O 1
ATOM 650 N N . HIS A 1 84 ? 0.486 3.047 7.657 1.00 98.56 84 HIS A N 1
ATOM 651 C CA . HIS A 1 84 ? -0.512 2.709 6.637 1.00 98.56 84 HIS A CA 1
ATOM 652 C C . HIS A 1 84 ? -1.364 1.505 7.078 1.00 98.56 84 HIS A C 1
ATOM 654 O O . HIS A 1 84 ? -2.596 1.539 7.004 1.00 98.56 84 HIS A O 1
ATOM 660 N N . LEU A 1 85 ? -0.727 0.451 7.607 1.00 98.81 85 LEU A N 1
ATOM 661 C CA . LEU A 1 85 ? -1.412 -0.743 8.113 1.00 98.81 85 LEU A CA 1
ATOM 662 C C . LEU A 1 85 ? -2.411 -0.413 9.228 1.00 98.81 85 LEU A C 1
ATOM 664 O O . LEU A 1 85 ? -3.533 -0.927 9.227 1.00 98.81 85 LEU A O 1
ATOM 668 N N . ASP A 1 86 ? -2.023 0.437 10.176 1.00 98.62 86 ASP A N 1
ATOM 669 C CA . ASP A 1 86 ? -2.889 0.841 11.281 1.00 98.62 86 ASP A CA 1
ATOM 670 C C . ASP A 1 86 ? -4.096 1.654 10.793 1.00 98.62 86 ASP A C 1
ATOM 672 O O . ASP A 1 86 ? -5.208 1.481 11.307 1.00 98.62 86 ASP A O 1
ATOM 676 N N . ALA A 1 87 ? -3.930 2.481 9.754 1.00 98.56 87 ALA A N 1
ATOM 677 C CA . ALA A 1 87 ? -5.051 3.145 9.092 1.00 98.56 87 ALA A CA 1
ATOM 678 C C . ALA A 1 87 ? -6.022 2.127 8.468 1.00 98.56 87 ALA A C 1
ATOM 680 O O . ALA A 1 87 ? -7.228 2.189 8.737 1.00 98.56 87 ALA A O 1
ATOM 681 N N . TYR A 1 88 ? -5.511 1.141 7.725 1.00 98.69 88 TYR A N 1
ATOM 682 C CA . TYR A 1 88 ? -6.336 0.123 7.064 1.00 98.69 88 TYR A CA 1
ATOM 683 C C . TYR A 1 88 ? -7.075 -0.769 8.066 1.00 98.69 88 TYR A C 1
ATOM 685 O O . TYR A 1 88 ? -8.265 -1.029 7.892 1.00 98.69 88 TYR A O 1
ATOM 693 N N . ARG A 1 89 ? -6.423 -1.165 9.167 1.00 98.56 89 ARG A N 1
ATOM 694 C CA . ARG A 1 89 ? -7.059 -1.902 10.276 1.00 98.56 89 ARG A CA 1
ATOM 695 C C . ARG A 1 89 ? -8.170 -1.104 10.956 1.00 98.56 89 ARG A C 1
ATOM 697 O O . ARG A 1 89 ? -9.132 -1.690 11.445 1.00 98.56 89 ARG A O 1
ATOM 704 N N . ALA A 1 90 ? -8.061 0.223 10.969 1.00 98.38 90 ALA A N 1
ATOM 705 C CA . ALA A 1 90 ? -9.108 1.119 11.450 1.00 98.38 90 ALA A CA 1
ATOM 706 C C . ALA A 1 90 ? -10.216 1.386 10.408 1.00 98.38 90 ALA A C 1
ATOM 708 O O . ALA A 1 90 ? -11.107 2.196 10.673 1.00 98.38 90 ALA A O 1
ATOM 709 N N . GLY A 1 91 ? -10.172 0.744 9.234 1.00 97.94 91 GLY A N 1
ATOM 710 C CA . GLY A 1 91 ? -11.127 0.959 8.145 1.00 97.94 91 GLY A CA 1
ATOM 711 C C . GLY A 1 91 ? -11.003 2.340 7.500 1.00 97.94 91 GLY A C 1
ATOM 712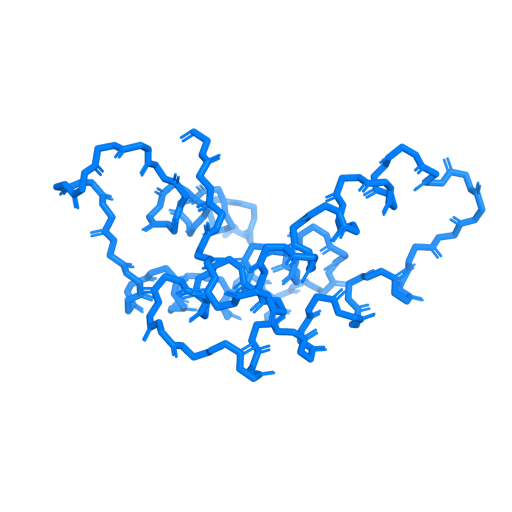 O O . GLY A 1 91 ? -11.997 2.889 7.023 1.00 97.94 91 GLY A O 1
ATOM 713 N N . ARG A 1 92 ? -9.807 2.942 7.536 1.00 98.06 92 ARG A N 1
ATOM 714 C CA . ARG A 1 92 ? -9.528 4.256 6.948 1.00 98.06 92 ARG A CA 1
ATOM 715 C C . ARG A 1 92 ? -8.532 4.119 5.796 1.00 98.06 92 ARG A C 1
ATOM 717 O O . ARG A 1 92 ? -7.483 3.512 5.997 1.00 98.06 92 ARG A O 1
ATOM 724 N N . PRO A 1 93 ? -8.819 4.679 4.611 1.00 97.12 93 PRO A N 1
ATOM 725 C CA . PRO A 1 93 ? -7.828 4.774 3.546 1.00 97.12 93 PRO A CA 1
ATOM 726 C C . PRO A 1 93 ? -6.662 5.687 3.945 1.00 97.12 93 PRO A C 1
ATOM 728 O O . PRO A 1 93 ? -6.841 6.593 4.765 1.00 97.12 93 PRO A O 1
ATOM 731 N N . TRP A 1 94 ? -5.497 5.470 3.337 1.00 97.56 94 TRP A N 1
ATOM 732 C CA . TRP A 1 94 ? -4.347 6.359 3.485 1.00 97.56 94 TRP A CA 1
ATOM 733 C C . TRP A 1 94 ? -4.496 7.583 2.580 1.00 97.56 94 TRP A C 1
ATOM 735 O O . TRP A 1 94 ? -5.099 7.489 1.502 1.00 97.56 94 TRP A O 1
ATOM 745 N N . ARG A 1 95 ? -3.986 8.729 3.039 1.00 93.75 95 ARG A N 1
ATOM 746 C CA . ARG A 1 95 ? -4.031 9.997 2.311 1.00 93.75 95 ARG A CA 1
ATOM 747 C C . ARG A 1 95 ? -2.694 10.712 2.377 1.00 93.75 95 ARG A C 1
ATOM 749 O O . ARG A 1 95 ? -2.096 10.748 3.449 1.00 93.75 95 ARG A O 1
ATOM 756 N N . GLU A 1 96 ? -2.300 11.293 1.253 1.00 87.44 96 GLU A N 1
ATOM 757 C CA . GLU A 1 96 ? -1.097 12.112 1.081 1.00 87.44 96 GLU A CA 1
ATOM 758 C C . GLU A 1 96 ? -1.352 13.252 0.083 1.00 87.44 96 GLU A C 1
ATOM 760 O O . GLU A 1 96 ? -2.225 13.086 -0.811 1.00 87.44 96 GLU A O 1
#

Solvent-accessible surface area (backbone atoms only — not comparable to full-atom values): 4607 Å² total; per-residue (Å²): 112,43,64,66,28,30,59,52,9,34,45,17,21,22,40,74,55,70,90,62,40,37,21,69,59,7,35,58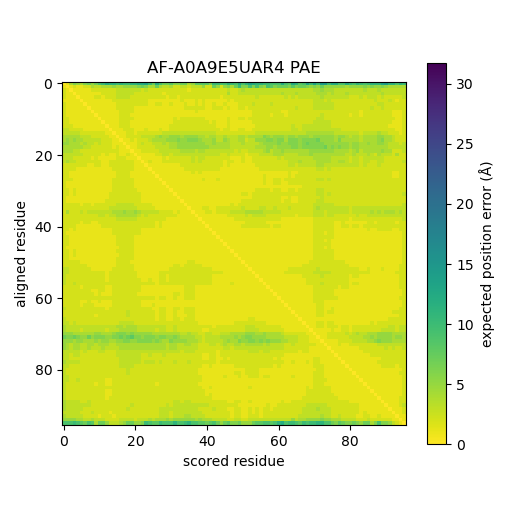,28,11,53,52,13,35,75,72,48,79,46,40,70,36,29,40,33,31,13,34,3,26,22,48,60,67,38,31,71,60,12,35,58,34,25,54,51,18,54,68,67,55,61,88,88,41,54,68,62,44,51,56,50,47,55,50,35,53,33,25,73,70,73,35,58,55,72,93

Radius of gyration: 11.99 Å; Cα contacts (8 Å, |Δi|>4): 164; chains: 1; bounding box: 31×25×28 Å

Mean predicted aligned error: 2.05 Å

Secondary structure (DSSP, 8-state):
-HHHHHHHHHHHHH-SSGGG--HHHHHHHHHHHHHH---HHHHHHHHHHHHHTT-HHHHHHHHHHHHHH--TT-HHHHHHHHHHHHHHHTT-----

Sequence (96 aa):
DPQAHNDYAWLLATHEEAELRDGKLAIEFAERAVARERTATYLDTLAAAY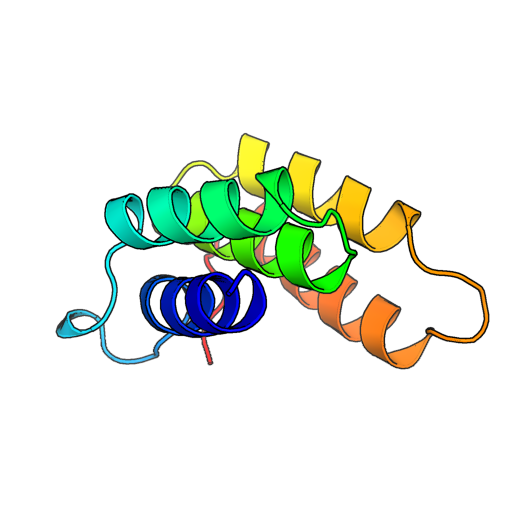AEAGRFDDAVSTQEQAIAMLNEAEQELRGELAEHLDAYRAGRPWRE

pLDDT: mean 97.29, std 2.25, range [87.44, 98.88]

Foldseek 3Di:
DLVVLLVQLQQQQAEPDPVRHDLVSSLVSLVVSCVVPNALSSLQSNLSSCLSVLNLVSSLVSLVVSLVRDDPVCVVVNVVSVVQNVCSVVSHHHHD